Protein AF-A0A8H4USC3-F1 (afdb_monomer_lite)

InterPro domains:
  IPR009939 Fungal chitosanase [PF07335] (80-161)
  IPR009939 Fungal chitosanase [PTHR42061] (14-161)

Foldseek 3Di:
DDDDDDDDDPPPPPPPPPPDDPVRVVVLVVLLQVQDAPAFPAFQDDAPPDDPRFWTFHCNPCPPPVDTAIAGGNRDGGDWDFAQEACADDPLDDCPCVVDPDHHHADPCQVVVVVVVPPDRGDHCSVDTDTDDWADDDDPPDDTDDCVVSVDDPPDDDDDD

Secondary structure (DSSP, 8-state):
------------------PPPHHHHHHHHHHHHH-S-SSEEEEEEPPTTT-SS-EEEEEEEHHHH-EEEEE-GGGPBPP-PBP--S---STT--STTTT-S---SS-TTHHHHHHT-SS-SS--TTTS--B--SB---STT---B-GGGGT--TT------

Sequence (161 aa):
MLYQSLIPLLLASSASALDVPSNVRNFYNQLKAKGSCTNKLATGFLGSKFDDGKSSYCGDHLADNGVIYLLGEGGTFSNMDVDYDGAQDGPRYDGRCDESTMTIPTTAIKSIIQGYNVGISDLNPHEHSFVVFGNSGTKAGWKTFDTRECGVQKASLMAVV

Radius of gyration: 21.5 Å; chains: 1; bounding box: 51×36×74 Å

Structure (mmCIF, N/CA/C/O backbone):
data_AF-A0A8H4USC3-F1
#
_entry.id   AF-A0A8H4USC3-F1
#
loop_
_atom_site.group_PDB
_atom_site.id
_atom_site.type_symbol
_atom_site.label_atom_id
_atom_site.label_alt_id
_atom_site.label_comp_id
_atom_site.label_asym_id
_atom_site.label_entity_id
_atom_site.label_seq_id
_atom_site.pdbx_PDB_ins_code
_atom_site.Cartn_x
_atom_site.Cartn_y
_atom_site.Cartn_z
_atom_site.occupancy
_atom_site.B_iso_or_equiv
_atom_site.auth_seq_id
_atom_site.auth_comp_id
_atom_site.auth_asym_id
_atom_site.auth_atom_id
_atom_site.pdbx_PDB_model_num
ATOM 1 N N . MET A 1 1 ? -35.245 18.713 -59.733 1.00 41.66 1 MET A N 1
ATOM 2 C CA . MET A 1 1 ? -34.456 19.167 -58.569 1.00 41.66 1 MET A CA 1
ATOM 3 C C . MET A 1 1 ? -34.736 18.208 -57.423 1.00 41.66 1 MET A C 1
ATOM 5 O O . MET A 1 1 ? -35.791 18.308 -56.816 1.00 41.66 1 MET A O 1
ATOM 9 N N . LEU A 1 2 ? -33.865 17.222 -57.202 1.00 40.97 2 LEU A N 1
ATOM 10 C CA . LEU A 1 2 ? -33.932 16.330 -56.041 1.00 40.97 2 LEU A CA 1
ATOM 11 C C . LEU A 1 2 ? -32.866 16.798 -55.047 1.00 40.97 2 LEU A C 1
ATOM 13 O O . LEU A 1 2 ? -31.677 16.692 -55.332 1.00 40.97 2 LEU A O 1
ATOM 17 N N . TYR A 1 3 ? -33.297 17.366 -53.921 1.00 47.00 3 TYR A N 1
ATOM 18 C CA . TYR A 1 3 ? -32.422 17.668 -52.791 1.00 47.00 3 TYR A CA 1
ATOM 19 C C . TYR A 1 3 ? -32.288 16.405 -51.943 1.00 47.00 3 TYR A C 1
ATOM 21 O O . TYR A 1 3 ? -33.236 15.980 -51.286 1.00 47.00 3 TYR A O 1
ATOM 29 N N . GLN A 1 4 ? -31.111 15.790 -51.990 1.00 50.72 4 GLN A N 1
ATOM 30 C CA . GLN A 1 4 ? -30.764 14.633 -51.178 1.00 50.72 4 GLN A CA 1
ATOM 31 C C . GLN A 1 4 ? -30.076 15.148 -49.909 1.00 50.72 4 GLN A C 1
ATOM 33 O O . GLN A 1 4 ? -28.884 15.444 -49.907 1.00 50.72 4 GLN A O 1
ATOM 38 N N . SER A 1 5 ? -30.853 15.332 -48.841 1.00 54.34 5 SER A N 1
ATOM 39 C CA . SER A 1 5 ? -30.328 15.704 -47.525 1.00 54.34 5 SER A CA 1
ATOM 40 C C . SER A 1 5 ? -29.635 14.498 -46.887 1.00 54.34 5 SER A C 1
ATOM 42 O O . SER A 1 5 ? -30.301 13.549 -46.476 1.00 54.34 5 SER A O 1
ATOM 44 N N . LEU A 1 6 ? -28.302 14.529 -46.791 1.00 55.97 6 LEU A N 1
ATOM 45 C CA . LEU A 1 6 ? -27.549 13.628 -45.916 1.00 55.97 6 LEU A CA 1
ATOM 46 C C . LEU A 1 6 ? -27.694 14.102 -44.463 1.00 55.97 6 LEU A C 1
ATOM 48 O O . LEU A 1 6 ? -27.264 15.200 -44.120 1.00 55.97 6 LEU A O 1
ATOM 52 N N . ILE A 1 7 ? -28.269 13.255 -43.610 1.00 56.53 7 ILE A N 1
ATOM 53 C CA . ILE A 1 7 ? -28.247 13.417 -42.152 1.00 56.53 7 ILE A CA 1
ATOM 54 C C . ILE A 1 7 ? -26.969 12.732 -41.639 1.00 56.53 7 ILE A C 1
ATOM 56 O O . ILE A 1 7 ? -26.854 11.514 -41.793 1.00 56.53 7 ILE A O 1
ATOM 60 N N . PRO A 1 8 ? -26.004 13.449 -41.034 1.00 59.94 8 PRO A N 1
ATOM 61 C CA . PRO A 1 8 ? -24.888 12.803 -40.360 1.00 59.94 8 PRO A CA 1
ATOM 62 C C . PRO A 1 8 ? -25.375 12.237 -39.020 1.00 59.94 8 PRO A C 1
ATOM 64 O O . PRO A 1 8 ? -25.778 12.973 -38.119 1.00 59.94 8 PRO A O 1
ATOM 67 N N . LEU A 1 9 ? -25.358 10.909 -38.897 1.00 60.28 9 LEU A N 1
ATOM 68 C CA . LEU A 1 9 ? -25.642 10.203 -37.653 1.00 60.28 9 LEU A CA 1
ATOM 69 C C . LEU A 1 9 ? -24.411 10.320 -36.736 1.00 60.28 9 LEU A C 1
ATOM 71 O O . LEU A 1 9 ? -23.432 9.593 -36.895 1.00 60.28 9 LEU A O 1
ATOM 75 N N . LEU A 1 10 ? -24.440 11.270 -35.802 1.00 60.16 10 LEU A N 1
ATOM 76 C CA . LEU A 1 10 ? -23.461 11.370 -34.719 1.00 60.16 10 LEU A CA 1
ATOM 77 C C . LEU A 1 10 ? -23.681 10.202 -33.747 1.00 60.16 10 LEU A C 1
ATOM 79 O O . LEU A 1 10 ? -24.588 10.228 -32.917 1.00 60.16 10 LEU A O 1
ATOM 83 N N . LEU A 1 11 ? -22.845 9.171 -33.857 1.00 58.53 11 LEU A N 1
ATOM 84 C CA . LEU A 1 11 ? -22.673 8.150 -32.825 1.00 58.53 11 LEU A CA 1
ATOM 85 C C . LEU A 1 11 ? -22.010 8.808 -31.609 1.00 58.53 11 LEU A C 1
ATOM 87 O O . LEU A 1 11 ? -20.787 8.882 -31.511 1.00 58.53 11 LEU A O 1
ATOM 91 N N . ALA A 1 12 ? -22.825 9.321 -30.689 1.00 61.09 12 ALA A N 1
ATOM 92 C CA . ALA A 1 12 ? -22.375 9.661 -29.350 1.00 61.09 12 ALA A CA 1
ATOM 93 C C . ALA A 1 12 ? -22.105 8.349 -28.603 1.00 61.09 12 ALA A C 1
ATOM 95 O O . ALA A 1 12 ? -23.006 7.750 -28.019 1.00 61.09 12 ALA A O 1
ATOM 96 N N . SER A 1 13 ? -20.865 7.868 -28.668 1.00 61.22 13 SER A N 1
ATOM 97 C CA . SER A 1 13 ? -20.392 6.820 -27.773 1.00 61.22 13 SER A CA 1
ATOM 98 C C . SER A 1 13 ? -20.428 7.383 -26.357 1.00 61.22 13 SER A C 1
ATOM 100 O O . SER A 1 13 ? -19.563 8.171 -25.977 1.00 61.22 13 SER A O 1
ATOM 102 N N . SER A 1 14 ? -21.453 7.023 -25.588 1.00 55.53 14 SER A N 1
ATOM 103 C CA . SER A 1 14 ? -21.492 7.273 -24.154 1.00 55.53 14 SER A CA 1
ATOM 104 C C . SER A 1 14 ? -20.248 6.632 -23.552 1.00 55.53 14 SER A C 1
ATOM 106 O O . SER A 1 14 ? -20.155 5.408 -23.466 1.00 55.53 14 SER A O 1
ATOM 108 N N . ALA A 1 15 ? -19.270 7.447 -23.168 1.00 57.91 15 ALA A N 1
ATOM 109 C CA . ALA A 1 15 ? -18.222 7.007 -22.270 1.00 57.91 15 ALA A CA 1
ATOM 110 C C . ALA A 1 15 ? -18.901 6.718 -20.927 1.00 57.91 15 ALA A C 1
ATOM 112 O O . ALA A 1 15 ? -19.033 7.597 -20.079 1.00 57.91 15 ALA A O 1
ATOM 113 N N . SER A 1 16 ? -19.421 5.503 -20.761 1.00 53.34 16 SER A N 1
ATOM 114 C CA . SER A 1 16 ? -19.812 4.999 -19.455 1.00 53.34 16 SER A CA 1
ATOM 115 C C . SER A 1 16 ? -18.525 4.843 -18.661 1.00 53.34 16 SER A C 1
ATOM 117 O O . SER A 1 16 ? -17.853 3.817 -18.744 1.00 53.34 16 SER A O 1
ATOM 119 N N . ALA A 1 17 ? -18.148 5.888 -17.924 1.00 60.06 17 ALA A N 1
ATOM 120 C CA . ALA A 1 17 ? -17.288 5.691 -16.772 1.00 60.06 17 ALA A CA 1
ATOM 121 C C . ALA A 1 17 ? -17.958 4.603 -15.925 1.00 60.06 17 ALA A C 1
ATOM 123 O O . ALA A 1 17 ? -19.157 4.681 -15.650 1.00 60.06 17 ALA A O 1
ATOM 124 N N . LEU A 1 18 ? -17.221 3.537 -15.622 1.00 69.81 18 LEU A N 1
ATOM 125 C CA . LEU A 1 18 ? -17.748 2.441 -14.822 1.00 69.81 18 LEU A CA 1
ATOM 126 C C . LEU A 1 18 ? -18.104 3.009 -13.446 1.00 69.81 18 LEU A C 1
ATOM 128 O O . LEU A 1 18 ? -17.222 3.440 -12.706 1.00 69.81 18 LEU A O 1
ATOM 132 N N . ASP A 1 19 ? -19.396 3.051 -13.124 1.00 78.31 19 ASP A N 1
ATOM 133 C CA . ASP A 1 19 ? -19.843 3.443 -11.794 1.00 78.31 19 ASP A CA 1
ATOM 134 C C . ASP A 1 19 ? -19.241 2.494 -10.754 1.00 78.31 19 ASP A C 1
ATOM 136 O O . ASP A 1 19 ? -19.292 1.271 -10.914 1.00 78.31 19 ASP A O 1
ATOM 140 N N . VAL A 1 20 ? -18.715 3.050 -9.656 1.00 81.25 20 VAL A N 1
ATOM 141 C CA . VAL A 1 20 ? -18.241 2.238 -8.527 1.00 81.25 20 VAL A CA 1
ATOM 142 C C . VAL A 1 20 ? -19.408 1.382 -8.025 1.00 81.25 20 VAL A C 1
ATOM 144 O O . VAL A 1 20 ? -20.435 1.965 -7.630 1.00 81.25 20 VAL A O 1
ATOM 147 N N . PRO A 1 21 ? -19.265 0.039 -8.003 1.00 87.44 21 PRO A N 1
ATOM 148 C CA . PRO A 1 21 ? -20.311 -0.870 -7.556 1.00 87.44 21 PRO A CA 1
ATOM 149 C C . PRO A 1 21 ? -20.866 -0.478 -6.184 1.00 87.44 21 PRO A C 1
ATOM 151 O O . PRO A 1 21 ? -20.128 -0.070 -5.283 1.00 87.44 21 PRO A O 1
ATOM 154 N N . SER A 1 22 ? -22.183 -0.595 -6.005 1.00 91.25 22 SER A N 1
ATOM 155 C CA . SER A 1 22 ? -22.865 -0.112 -4.795 1.00 91.25 22 SER A CA 1
ATOM 156 C C . SER A 1 22 ? -22.359 -0.781 -3.514 1.00 91.25 22 SER A C 1
ATOM 158 O O . SER A 1 22 ? -22.243 -0.116 -2.488 1.00 91.25 22 SER A O 1
ATOM 160 N N . ASN A 1 23 ? -21.990 -2.063 -3.570 1.00 89.56 23 ASN A N 1
ATOM 161 C CA . ASN A 1 23 ? -21.381 -2.785 -2.452 1.00 89.56 23 ASN A CA 1
ATOM 162 C C . ASN A 1 23 ? -20.029 -2.179 -2.039 1.00 89.56 23 ASN A C 1
ATOM 164 O O . ASN A 1 23 ? -19.805 -1.962 -0.852 1.00 89.56 23 ASN A O 1
ATOM 168 N N . VAL A 1 24 ? -19.168 -1.843 -3.004 1.00 88.88 24 VAL A N 1
ATOM 169 C CA . VAL A 1 24 ? -17.862 -1.210 -2.758 1.00 88.88 24 VAL A CA 1
ATOM 170 C C . VAL A 1 24 ? -18.045 0.196 -2.191 1.00 88.88 24 VAL A C 1
ATOM 172 O O . VAL A 1 24 ? -17.441 0.548 -1.180 1.00 88.88 24 VAL A O 1
ATOM 175 N N . ARG A 1 25 ? -18.945 0.985 -2.789 1.00 90.19 25 ARG A N 1
ATOM 176 C CA . ARG A 1 25 ? -19.263 2.343 -2.330 1.00 90.19 25 ARG A CA 1
ATOM 177 C C . ARG A 1 25 ? -19.800 2.355 -0.900 1.00 90.19 25 ARG A C 1
ATOM 179 O O . ARG A 1 25 ? -19.400 3.192 -0.095 1.00 90.19 25 ARG A O 1
ATOM 186 N N . ASN A 1 26 ? -20.699 1.428 -0.577 1.00 93.81 26 ASN A N 1
ATOM 187 C CA . ASN A 1 26 ? -21.262 1.307 0.764 1.00 93.81 26 ASN A CA 1
ATOM 188 C C . ASN A 1 26 ? -20.200 0.885 1.778 1.00 93.81 26 ASN A C 1
ATOM 190 O O . ASN A 1 26 ? -20.133 1.484 2.847 1.00 93.81 26 ASN A O 1
ATOM 194 N N . PHE A 1 27 ? -19.351 -0.082 1.425 1.00 92.56 27 PHE A N 1
ATOM 195 C CA . PHE A 1 27 ? -18.229 -0.499 2.259 1.00 92.56 27 PHE A CA 1
ATOM 196 C C . PHE A 1 27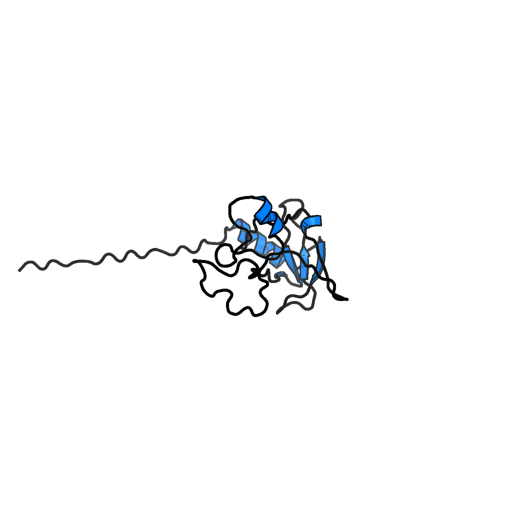 ? -17.289 0.680 2.555 1.00 92.56 27 PHE A C 1
ATOM 198 O O . PHE A 1 27 ? -17.067 1.011 3.717 1.00 92.56 27 PHE A O 1
ATOM 205 N N . TYR A 1 28 ? -16.849 1.408 1.524 1.00 91.00 28 TYR A N 1
ATOM 206 C CA . TYR A 1 28 ? -16.040 2.622 1.678 1.00 91.00 28 TYR A CA 1
ATOM 207 C C . TYR A 1 28 ? -16.700 3.658 2.605 1.00 91.00 28 TYR A C 1
ATOM 209 O O . TYR A 1 28 ? -16.070 4.161 3.538 1.00 91.00 28 TYR A O 1
ATOM 217 N N . ASN A 1 29 ? -17.988 3.951 2.398 1.00 93.19 29 ASN A N 1
ATOM 218 C CA . ASN A 1 29 ? -18.721 4.917 3.217 1.00 93.19 29 ASN A CA 1
ATOM 219 C C . ASN A 1 29 ? -18.852 4.473 4.682 1.00 93.19 29 ASN A C 1
ATOM 221 O O . ASN A 1 29 ? -18.787 5.316 5.575 1.00 93.19 29 ASN A O 1
ATOM 225 N N . GLN A 1 30 ? -19.012 3.172 4.944 1.00 94.06 30 GLN A N 1
ATOM 226 C CA . GLN A 1 30 ? -19.055 2.620 6.302 1.00 94.06 30 GLN A CA 1
ATOM 227 C C . GLN A 1 30 ? -17.709 2.772 7.010 1.00 94.06 30 GLN A C 1
ATOM 229 O O . GLN A 1 30 ? -17.672 3.244 8.147 1.00 94.06 30 GLN A O 1
ATOM 234 N N . LEU A 1 31 ? -16.605 2.444 6.331 1.00 93.06 31 LEU A N 1
ATOM 235 C CA . LEU A 1 31 ? -15.257 2.634 6.869 1.00 93.06 31 LEU A CA 1
ATOM 236 C C . LEU A 1 31 ? -14.983 4.109 7.184 1.00 93.06 31 LEU A C 1
ATOM 238 O O . LEU A 1 31 ? -14.493 4.433 8.266 1.00 93.06 31 LEU A O 1
ATOM 242 N N . LYS A 1 32 ? -15.377 5.007 6.274 1.00 91.94 32 LYS A N 1
ATOM 243 C CA . LYS A 1 32 ? -15.272 6.455 6.470 1.00 91.94 32 LYS A CA 1
ATOM 244 C C . LYS A 1 32 ? -16.078 6.926 7.683 1.00 91.94 32 LYS A C 1
ATOM 246 O O . LYS A 1 32 ? -15.551 7.637 8.530 1.00 91.94 32 LYS A O 1
ATOM 251 N N . ALA A 1 33 ? -17.340 6.511 7.790 1.00 94.50 33 ALA A N 1
ATOM 252 C CA . ALA A 1 33 ? -18.225 6.900 8.888 1.00 94.50 33 ALA A CA 1
ATOM 253 C C . ALA A 1 33 ? -17.764 6.360 10.252 1.00 94.50 33 ALA A C 1
ATOM 255 O O . ALA A 1 33 ? -17.984 7.013 11.270 1.00 94.50 33 ALA A O 1
ATOM 256 N N . LYS A 1 34 ? -17.097 5.197 10.279 1.00 93.12 34 LYS A N 1
ATOM 257 C CA . LYS A 1 34 ? -16.508 4.630 11.501 1.00 93.12 34 LYS A CA 1
ATOM 258 C C . LYS A 1 34 ? -15.427 5.538 12.097 1.00 93.12 34 LYS A C 1
ATOM 260 O O . LYS A 1 34 ? -15.203 5.527 13.305 1.00 93.12 34 LYS A O 1
ATOM 265 N N . GLY A 1 35 ? -14.749 6.326 11.266 1.00 91.12 35 GLY A N 1
ATOM 266 C CA . GLY A 1 35 ? -13.807 7.356 11.693 1.00 91.12 35 GLY A CA 1
ATOM 267 C C . GLY A 1 35 ? -12.427 6.835 12.108 1.00 91.12 35 GLY A C 1
ATOM 268 O O . GLY A 1 35 ? -11.441 7.539 11.938 1.00 91.12 35 GLY A O 1
ATOM 269 N N . SER A 1 36 ? -12.335 5.615 12.639 1.00 90.94 36 SER A N 1
ATOM 270 C CA . SER A 1 36 ? -11.073 4.915 12.900 1.00 90.94 36 SER A CA 1
ATOM 271 C C . SER A 1 36 ? -11.295 3.404 12.984 1.00 90.94 36 SER A C 1
ATOM 273 O O . SER A 1 36 ? -12.401 2.944 13.279 1.00 90.94 36 SER A O 1
ATOM 275 N N . CYS A 1 37 ? -10.251 2.617 12.731 1.00 92.31 37 CYS A N 1
ATOM 276 C CA . CYS A 1 37 ? -10.334 1.168 12.873 1.00 92.31 37 CYS A CA 1
ATOM 277 C C . CYS A 1 37 ? -10.052 0.690 14.299 1.00 92.31 37 CYS A C 1
ATOM 279 O O . CYS A 1 37 ? -9.322 1.329 15.064 1.00 92.31 37 CYS A O 1
ATOM 281 N N . THR A 1 38 ? -10.642 -0.455 14.641 1.00 95.00 38 THR A N 1
ATOM 282 C CA . THR A 1 38 ? -10.497 -1.0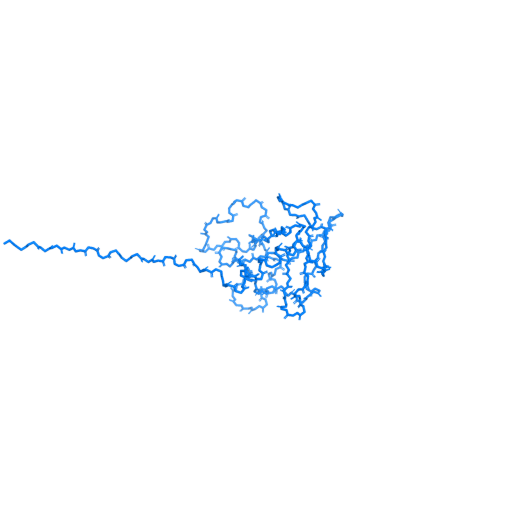90 15.956 1.00 95.00 38 THR A CA 1
ATOM 283 C C . THR A 1 38 ? -9.280 -2.014 15.966 1.00 95.00 38 THR A C 1
ATOM 285 O O . THR A 1 38 ? -8.440 -1.928 16.858 1.00 95.00 38 THR A O 1
ATOM 288 N N . ASN A 1 39 ? -9.155 -2.855 14.941 1.00 96.38 39 ASN A N 1
ATOM 289 C CA . ASN A 1 39 ? -8.014 -3.712 14.679 1.00 96.38 39 ASN A CA 1
ATOM 290 C C . ASN A 1 39 ? -6.967 -2.952 13.851 1.00 96.38 39 ASN A C 1
ATOM 292 O O . ASN A 1 39 ? -7.038 -2.893 12.620 1.00 96.38 39 ASN A O 1
ATOM 296 N N . LYS A 1 40 ? -5.999 -2.351 14.546 1.00 95.44 40 LYS A N 1
ATOM 297 C CA . LYS A 1 40 ? -4.850 -1.668 13.943 1.00 95.44 40 LYS A CA 1
ATOM 298 C C . LYS A 1 40 ? -3.694 -2.657 13.800 1.00 95.44 40 LYS A C 1
ATOM 300 O O . LYS A 1 40 ? -3.123 -3.074 14.802 1.00 95.44 40 LYS A O 1
ATOM 305 N N . LEU A 1 41 ? -3.342 -2.994 12.563 1.00 96.44 41 LEU A N 1
ATOM 306 C CA . LEU A 1 41 ? -2.221 -3.881 12.236 1.00 96.44 41 LEU A CA 1
ATOM 307 C C . LEU A 1 41 ? -0.878 -3.161 12.400 1.00 96.44 41 LEU A C 1
ATOM 309 O O . LEU A 1 41 ? 0.084 -3.738 12.893 1.00 96.44 41 LEU A O 1
ATOM 313 N N . ALA A 1 42 ? -0.828 -1.882 12.026 1.00 94.50 42 ALA A N 1
ATOM 314 C CA . ALA A 1 42 ? 0.322 -1.012 12.240 1.00 94.50 42 ALA A CA 1
ATOM 315 C C . ALA A 1 42 ? -0.121 0.458 12.280 1.00 94.50 42 ALA A C 1
ATOM 317 O O . ALA A 1 42 ? -1.134 0.819 11.680 1.00 94.50 42 ALA A O 1
ATOM 318 N N . THR A 1 43 ? 0.622 1.312 12.987 1.00 92.44 43 THR A N 1
ATOM 319 C CA . THR A 1 43 ? 0.243 2.712 13.254 1.00 92.44 43 THR A CA 1
ATOM 320 C C . THR A 1 43 ? 1.429 3.666 13.123 1.00 92.44 43 THR A C 1
ATOM 322 O O . THR A 1 43 ? 2.591 3.248 13.126 1.00 92.44 43 THR A O 1
ATOM 325 N N . GLY A 1 44 ? 1.141 4.969 13.067 1.00 88.44 44 GLY A N 1
ATOM 326 C CA . GLY A 1 44 ? 2.168 6.011 13.072 1.00 88.44 44 GLY A CA 1
ATOM 327 C C . GLY A 1 44 ? 2.646 6.416 11.678 1.00 88.44 44 GLY A C 1
ATOM 328 O O . GLY A 1 44 ? 3.758 6.930 11.552 1.00 88.44 44 GLY A O 1
ATOM 329 N N . PHE A 1 45 ? 1.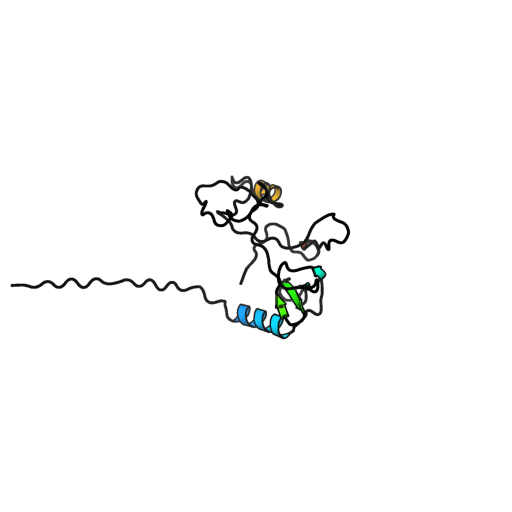864 6.126 10.636 1.00 87.81 45 PHE A N 1
ATOM 330 C CA . PHE A 1 45 ? 2.224 6.447 9.257 1.00 87.81 45 PHE A CA 1
ATOM 331 C C . PHE A 1 45 ? 1.792 7.866 8.898 1.00 87.81 45 PHE A C 1
ATOM 333 O O . PHE A 1 45 ? 0.733 8.338 9.310 1.00 87.81 45 PHE A O 1
ATOM 340 N N . LEU A 1 46 ? 2.646 8.546 8.136 1.00 77.88 46 LEU A N 1
ATOM 341 C CA . LEU A 1 46 ? 2.451 9.917 7.678 1.00 77.88 46 LEU A CA 1
ATOM 342 C C . LEU A 1 46 ? 1.917 9.897 6.243 1.00 77.88 46 LEU A C 1
ATOM 344 O O . LEU A 1 46 ? 2.533 9.282 5.375 1.00 77.88 46 LEU A O 1
ATOM 348 N N . GLY A 1 47 ? 0.817 10.604 5.991 1.00 67.50 47 GLY A N 1
ATOM 349 C CA . GLY A 1 47 ? 0.350 10.916 4.640 1.00 67.50 47 GLY A CA 1
ATOM 350 C C . GLY A 1 47 ? 0.935 12.253 4.181 1.00 67.50 47 GLY A C 1
ATOM 351 O O . GLY A 1 47 ? 0.892 13.231 4.926 1.00 67.50 47 GLY A O 1
ATOM 352 N N . SER A 1 48 ? 1.456 12.327 2.954 1.00 54.69 48 SER A N 1
ATOM 353 C CA . SER A 1 48 ? 2.244 13.466 2.436 1.00 54.69 48 SER A CA 1
ATOM 354 C C . SER A 1 48 ? 1.500 14.809 2.343 1.00 54.69 48 SER A C 1
ATOM 356 O O . SER A 1 48 ? 2.130 15.838 2.099 1.00 54.69 48 SER A O 1
ATOM 358 N N . LYS A 1 49 ? 0.180 14.840 2.571 1.00 50.31 49 LYS A N 1
ATOM 359 C CA . LYS A 1 49 ? -0.609 16.083 2.599 1.00 50.31 49 LYS A CA 1
ATOM 360 C C . LYS A 1 49 ? -1.645 16.215 3.720 1.00 50.31 49 LYS A C 1
ATOM 362 O O . LYS A 1 49 ? -2.115 17.331 3.922 1.00 50.31 49 LYS A O 1
ATOM 367 N N . PHE A 1 50 ? -2.019 15.150 4.437 1.00 48.03 50 PHE A N 1
ATOM 368 C CA . PHE A 1 50 ? -3.254 15.176 5.245 1.00 48.03 50 PHE A CA 1
ATOM 369 C C . PHE A 1 50 ? -3.227 14.397 6.560 1.00 48.03 50 PHE A C 1
ATOM 371 O O . PHE A 1 50 ? -4.290 14.205 7.145 1.00 48.03 50 PHE A O 1
ATOM 378 N N . ASP A 1 51 ? -2.065 13.964 7.052 1.00 54.62 51 ASP A N 1
ATOM 379 C CA . ASP A 1 51 ? -2.051 13.240 8.321 1.00 54.62 51 ASP A CA 1
ATOM 380 C C . ASP A 1 51 ? -0.823 13.571 9.174 1.00 54.62 51 ASP A C 1
ATOM 382 O O . ASP A 1 51 ? 0.318 13.450 8.729 1.00 54.62 51 ASP A O 1
ATOM 386 N N . ASP A 1 52 ? -1.065 13.967 10.421 1.00 62.34 52 ASP A N 1
ATOM 387 C CA . ASP A 1 52 ? -0.084 14.244 11.471 1.00 62.34 52 ASP A CA 1
ATOM 388 C C . ASP A 1 52 ? 0.471 12.951 12.102 1.00 62.34 52 ASP A C 1
ATOM 390 O O . ASP A 1 52 ? 0.826 12.903 13.280 1.00 62.34 52 ASP A O 1
ATOM 394 N N . GLY A 1 53 ? 0.583 11.892 11.294 1.00 65.81 53 GLY A N 1
ATOM 395 C CA . GLY A 1 53 ? 1.123 10.594 11.691 1.00 65.81 53 GLY A CA 1
ATOM 396 C C . GLY A 1 53 ? 0.079 9.649 12.280 1.00 65.81 53 GLY A C 1
ATOM 397 O O . GLY A 1 53 ? 0.445 8.731 13.014 1.00 65.81 53 GLY A O 1
ATOM 398 N N . LYS A 1 54 ? -1.212 9.864 12.015 1.00 78.31 54 LYS A N 1
ATOM 399 C CA . LYS A 1 54 ? -2.307 9.105 12.634 1.00 78.31 54 LYS A CA 1
ATOM 400 C C . LYS A 1 54 ? -2.892 8.018 11.743 1.00 78.31 54 LYS A C 1
ATOM 402 O O . LYS A 1 54 ? -3.756 7.260 12.193 1.00 78.31 54 LYS A O 1
ATOM 407 N N . SER A 1 55 ? -2.374 7.860 10.530 1.00 87.50 55 SER A N 1
ATOM 408 C CA . SER A 1 55 ? -2.781 6.781 9.641 1.00 87.50 55 SER A CA 1
ATOM 409 C C . SER A 1 55 ? -2.328 5.431 10.183 1.00 87.50 55 SER A C 1
ATOM 411 O O . SER A 1 55 ? -1.219 5.257 10.707 1.00 87.50 55 SER A O 1
ATOM 413 N N . SER A 1 56 ? -3.228 4.460 10.063 1.00 92.19 56 SER A N 1
ATOM 414 C CA . SER A 1 56 ? -3.018 3.080 10.481 1.00 92.19 56 SER A CA 1
ATOM 415 C C . SER A 1 56 ? -3.360 2.125 9.344 1.00 92.19 56 SER A C 1
ATOM 417 O O . SER A 1 56 ? -4.333 2.342 8.621 1.00 92.19 56 SER A O 1
ATOM 419 N N . TYR A 1 57 ? -2.600 1.037 9.229 1.00 94.06 57 TYR A N 1
ATOM 420 C CA . TYR A 1 57 ? -3.048 -0.141 8.493 1.00 94.06 57 TYR A CA 1
ATOM 421 C C . TYR A 1 57 ? -4.115 -0.840 9.331 1.00 94.06 57 TYR A C 1
ATOM 423 O O . TYR A 1 57 ? -3.870 -1.231 10.474 1.00 94.06 57 TYR A O 1
ATOM 431 N N . CYS A 1 58 ? -5.305 -0.971 8.769 1.00 94.69 58 CYS A N 1
ATOM 432 C CA . CYS A 1 58 ? -6.492 -1.459 9.442 1.00 94.69 58 CYS A CA 1
ATOM 433 C C . CYS A 1 58 ? -6.855 -2.856 8.949 1.00 94.69 58 CYS A C 1
ATOM 435 O O . CYS A 1 58 ? -6.953 -3.089 7.746 1.00 94.69 58 CYS A O 1
ATOM 437 N N . GLY A 1 59 ? -7.081 -3.766 9.894 1.00 95.94 59 GLY A N 1
ATOM 438 C CA . GLY A 1 59 ? -7.437 -5.163 9.654 1.00 95.94 59 GLY A CA 1
ATOM 439 C C . GLY A 1 59 ? -8.822 -5.530 10.177 1.00 95.94 59 GLY A C 1
ATOM 440 O O . GLY A 1 59 ? -9.066 -6.703 10.449 1.00 95.94 59 GLY A O 1
ATOM 441 N N . ASP A 1 60 ? -9.715 -4.553 10.371 1.00 96.25 60 ASP A N 1
ATOM 442 C CA . ASP A 1 60 ? -11.088 -4.801 10.849 1.00 96.25 60 ASP A CA 1
ATOM 443 C C . ASP A 1 60 ? -11.829 -5.815 9.972 1.00 96.25 60 ASP A C 1
ATOM 445 O O . ASP A 1 60 ? -12.658 -6.558 10.487 1.00 96.25 60 ASP A O 1
ATOM 449 N N . HIS A 1 61 ? -11.481 -5.855 8.681 1.00 94.56 61 HIS A N 1
ATOM 450 C CA . HIS A 1 61 ? -12.081 -6.740 7.691 1.00 94.56 61 HIS A CA 1
ATOM 451 C C . HIS A 1 61 ? -11.115 -7.789 7.116 1.00 94.56 61 HIS A C 1
ATOM 453 O O . HIS A 1 61 ? -11.311 -8.323 6.019 1.00 94.56 61 HIS A O 1
ATOM 459 N N . LEU A 1 62 ? -10.017 -8.067 7.828 1.00 94.06 62 LEU A N 1
ATOM 460 C CA . LEU A 1 62 ? -9.017 -9.025 7.359 1.00 94.06 62 LEU A CA 1
ATOM 461 C C . LEU A 1 62 ? -9.533 -10.469 7.453 1.00 94.06 62 LEU A C 1
ATOM 463 O O . LEU A 1 62 ? -9.271 -11.270 6.563 1.00 94.06 62 LEU A O 1
ATOM 467 N N . ALA A 1 63 ? -10.278 -10.808 8.507 1.00 94.31 63 ALA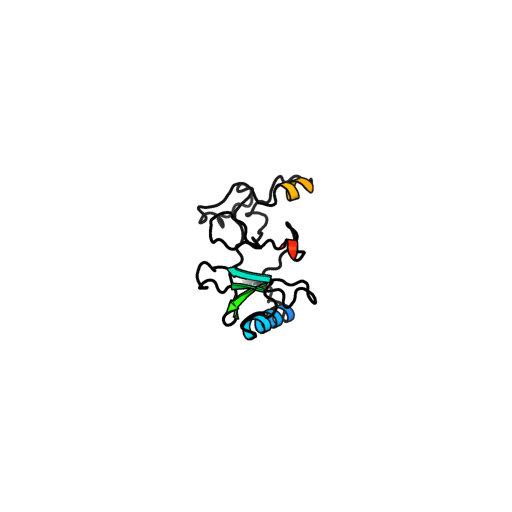 A N 1
ATOM 468 C CA . ALA A 1 63 ? -10.720 -12.181 8.759 1.00 94.31 63 ALA A CA 1
ATOM 469 C C . ALA A 1 63 ? -11.986 -12.586 7.979 1.00 94.31 63 ALA A C 1
ATOM 471 O O . ALA A 1 63 ? -12.128 -13.747 7.605 1.00 94.31 63 ALA A O 1
ATOM 472 N N . ASP A 1 64 ? -12.908 -11.653 7.754 1.00 94.19 64 ASP A N 1
ATOM 473 C CA . ASP A 1 64 ? -14.204 -11.859 7.090 1.00 94.19 64 ASP A CA 1
ATOM 474 C C . ASP A 1 64 ? -14.141 -11.597 5.579 1.00 94.19 64 ASP A C 1
ATOM 476 O O . ASP A 1 64 ? -14.771 -12.320 4.805 1.00 94.19 64 ASP A O 1
ATOM 480 N N . ASN A 1 65 ? -13.377 -10.590 5.145 1.00 89.81 65 ASN A N 1
ATOM 481 C CA . ASN A 1 65 ? -13.321 -10.175 3.743 1.00 89.81 65 ASN A CA 1
ATOM 482 C C . ASN A 1 65 ? -11.910 -10.155 3.139 1.00 89.81 65 ASN A C 1
ATOM 484 O O . ASN A 1 65 ? -11.783 -9.899 1.943 1.00 89.81 65 ASN A O 1
ATOM 488 N N . GLY A 1 66 ? -10.858 -10.427 3.918 1.00 89.62 66 GLY A N 1
ATOM 489 C CA . GLY A 1 66 ? -9.477 -10.368 3.427 1.00 89.62 66 GLY A CA 1
ATOM 490 C C . GLY A 1 66 ? -9.009 -8.950 3.087 1.00 89.62 66 GLY A C 1
ATOM 491 O O . GLY A 1 66 ? -8.129 -8.781 2.247 1.00 89.62 66 GLY A O 1
ATOM 492 N N . VAL A 1 67 ? -9.611 -7.924 3.696 1.00 90.12 67 VAL A N 1
ATOM 493 C CA . VAL A 1 67 ? -9.353 -6.519 3.365 1.00 90.12 67 VAL A CA 1
ATOM 494 C C . VAL A 1 67 ? -8.421 -5.877 4.387 1.00 90.12 67 VAL A C 1
ATOM 496 O O . VAL A 1 67 ? -8.676 -5.898 5.593 1.00 90.12 67 VAL A O 1
ATOM 499 N N . ILE A 1 68 ? -7.378 -5.226 3.870 1.00 91.69 68 ILE A N 1
ATOM 500 C CA . ILE A 1 68 ? -6.524 -4.293 4.608 1.00 91.69 68 ILE A CA 1
ATOM 501 C C . ILE A 1 68 ? -6.639 -2.926 3.942 1.00 91.69 68 ILE A C 1
ATOM 503 O O . ILE A 1 68 ? -6.622 -2.828 2.718 1.00 91.69 68 ILE A O 1
ATOM 507 N N . TYR A 1 69 ? -6.752 -1.870 4.741 1.00 90.12 69 TYR A N 1
ATOM 508 C CA . TYR A 1 69 ? -6.899 -0.501 4.250 1.00 90.12 69 TYR A CA 1
ATOM 509 C C . TYR A 1 69 ? -6.152 0.493 5.141 1.00 90.12 69 TYR A C 1
ATOM 511 O O . TYR A 1 69 ? -5.848 0.193 6.294 1.00 90.12 69 TYR A O 1
ATOM 519 N N . LEU A 1 70 ? -5.853 1.676 4.605 1.00 89.75 70 LEU A N 1
ATOM 520 C CA . LEU A 1 70 ? -5.190 2.761 5.329 1.00 89.75 70 LEU A CA 1
ATOM 521 C C . LEU A 1 70 ? -6.206 3.817 5.760 1.00 89.75 70 LEU A C 1
ATOM 523 O O . LEU A 1 70 ? -6.801 4.478 4.910 1.00 89.75 70 LEU A O 1
ATOM 527 N N . LEU A 1 71 ? -6.388 3.989 7.069 1.00 89.44 71 LEU A N 1
ATOM 528 C CA . LEU A 1 71 ? -7.323 4.965 7.631 1.00 89.44 71 LEU A CA 1
ATOM 529 C C . LEU A 1 71 ? -6.656 5.775 8.750 1.00 89.44 71 LEU A C 1
ATOM 531 O O . LEU A 1 71 ? -6.062 5.206 9.670 1.00 89.44 71 LEU A O 1
ATOM 535 N N . GLY A 1 72 ? -6.773 7.094 8.662 1.00 87.25 72 GLY A N 1
ATOM 536 C CA . GLY A 1 72 ? -6.471 8.063 9.709 1.00 87.25 72 GLY A CA 1
ATOM 537 C C . GLY A 1 72 ? -7.689 8.378 10.580 1.00 87.25 72 GLY A C 1
ATOM 538 O O . GLY A 1 72 ? -8.757 7.775 10.458 1.00 87.25 72 GLY A O 1
ATOM 539 N N . GLU A 1 73 ? -7.529 9.320 11.506 1.00 85.69 73 GLU A N 1
ATOM 540 C CA . GLU A 1 73 ? -8.616 9.741 12.397 1.00 85.69 73 GLU A CA 1
ATOM 541 C C . GLU A 1 73 ? -9.708 10.532 11.663 1.00 85.69 73 GLU A C 1
ATOM 543 O O . GLU A 1 73 ? -9.454 11.282 10.724 1.00 85.69 73 GLU A O 1
ATOM 548 N N . GLY A 1 74 ? -10.957 10.389 12.112 1.00 87.75 74 GLY A N 1
ATOM 549 C CA . GLY A 1 74 ? -12.096 11.084 11.507 1.00 87.75 74 GLY A CA 1
ATOM 550 C C . GLY A 1 74 ? -12.484 10.561 10.119 1.00 87.75 74 GLY A C 1
ATOM 551 O O . GLY A 1 74 ? -13.250 11.215 9.415 1.00 87.75 74 GLY A O 1
ATOM 552 N N . GLY A 1 75 ? -11.988 9.383 9.727 1.00 87.62 75 GLY A N 1
ATOM 553 C CA . GLY A 1 75 ? -12.367 8.723 8.479 1.00 87.62 75 GLY A CA 1
ATOM 554 C C . GLY A 1 75 ? -11.574 9.214 7.270 1.00 87.62 75 GLY A C 1
ATOM 555 O O . GLY A 1 75 ? -12.035 9.095 6.133 1.00 87.62 75 GLY A O 1
ATOM 556 N N . THR A 1 76 ? -10.408 9.812 7.495 1.00 86.06 76 THR A N 1
ATOM 557 C CA . THR A 1 76 ? -9.517 10.257 6.426 1.00 86.06 76 THR A CA 1
ATOM 558 C C . THR A 1 76 ? -8.754 9.060 5.866 1.00 86.06 76 THR A C 1
ATOM 560 O O . THR A 1 76 ? -8.016 8.386 6.574 1.00 86.06 76 THR A O 1
ATOM 563 N N . PHE A 1 77 ? -8.939 8.749 4.586 1.00 85.19 77 PHE A N 1
ATOM 564 C CA . PHE A 1 77 ? -8.110 7.740 3.926 1.00 85.19 77 PHE A CA 1
ATOM 565 C C . PHE A 1 77 ? -6.756 8.342 3.541 1.00 85.19 77 PHE A C 1
ATOM 567 O O . PHE A 1 77 ? -6.686 9.502 3.128 1.00 85.19 77 PHE A O 1
ATOM 574 N N . SER A 1 78 ? -5.694 7.543 3.661 1.00 80.44 78 SER A N 1
ATOM 575 C CA . SER A 1 78 ? -4.370 7.908 3.144 1.00 80.44 78 SER A CA 1
ATOM 576 C C . SER A 1 78 ? -4.278 7.642 1.639 1.00 80.44 78 SER A C 1
ATOM 578 O O . SER A 1 78 ? -5.074 6.889 1.075 1.00 80.44 78 SER A O 1
ATOM 580 N N . ASN A 1 79 ? -3.282 8.238 0.985 1.00 76.69 79 ASN A N 1
ATOM 581 C CA . ASN A 1 79 ? -2.894 7.866 -0.371 1.00 76.69 79 ASN A CA 1
ATOM 582 C C . ASN A 1 79 ? -2.299 6.448 -0.405 1.00 76.69 79 ASN A C 1
ATOM 584 O O . ASN A 1 79 ? -1.609 6.026 0.524 1.00 76.69 79 ASN A O 1
ATOM 588 N N . MET A 1 80 ? -2.550 5.746 -1.508 1.00 79.44 80 MET A N 1
ATOM 589 C CA . MET A 1 80 ? -1.738 4.621 -1.962 1.00 79.44 80 MET A CA 1
ATOM 590 C C . MET A 1 80 ? -1.074 5.069 -3.255 1.00 79.44 80 MET A C 1
ATOM 592 O O . MET A 1 80 ? -1.765 5.498 -4.181 1.00 79.44 80 MET A O 1
ATOM 596 N N . ASP A 1 81 ? 0.251 5.030 -3.290 1.00 80.00 81 ASP A N 1
ATOM 597 C CA . ASP A 1 81 ? 1.002 5.573 -4.412 1.00 80.00 81 ASP A CA 1
ATOM 598 C C . ASP A 1 81 ? 1.002 4.568 -5.565 1.00 80.00 81 ASP A C 1
ATOM 600 O O . ASP A 1 81 ? 1.383 3.405 -5.396 1.00 80.00 81 ASP A O 1
ATOM 604 N N . VAL A 1 82 ? 0.550 5.028 -6.736 1.00 84.69 82 VAL A N 1
ATOM 605 C CA . VAL A 1 82 ? 0.850 4.351 -7.999 1.00 84.69 82 VAL A CA 1
ATOM 606 C C . VAL A 1 82 ? 2.342 4.521 -8.229 1.00 84.69 82 VAL A C 1
ATOM 608 O O . VAL A 1 82 ? 2.850 5.641 -8.234 1.00 84.69 82 VAL A O 1
ATOM 611 N N . ASP A 1 83 ? 3.032 3.400 -8.355 1.00 87.38 83 ASP A N 1
ATOM 612 C CA . ASP A 1 83 ? 4.477 3.375 -8.468 1.00 87.38 83 ASP A CA 1
ATOM 613 C C . ASP A 1 83 ? 4.895 3.645 -9.918 1.00 87.38 83 ASP A C 1
ATOM 615 O O . ASP A 1 83 ? 4.280 3.157 -10.872 1.00 87.38 83 ASP A O 1
ATOM 619 N N . TYR A 1 84 ? 5.951 4.435 -10.062 1.00 90.38 84 TYR A N 1
ATOM 620 C CA . TYR A 1 84 ? 6.562 4.768 -11.340 1.00 90.38 84 TYR A CA 1
ATOM 621 C C . TYR A 1 84 ? 7.935 4.127 -11.498 1.00 90.38 84 TYR A C 1
ATOM 623 O O . TYR A 1 84 ? 8.631 4.461 -12.444 1.00 90.38 84 TYR A O 1
ATOM 631 N N . ASP A 1 85 ? 8.340 3.214 -10.619 1.00 91.31 85 ASP A N 1
ATOM 632 C CA . ASP A 1 85 ? 9.577 2.451 -10.751 1.00 91.31 85 ASP A CA 1
ATOM 633 C C . ASP A 1 85 ? 9.469 1.355 -11.827 1.00 91.31 85 ASP A C 1
ATOM 635 O O . ASP A 1 85 ? 8.397 1.032 -12.333 1.00 91.31 85 ASP A O 1
ATOM 639 N N . GLY A 1 86 ? 10.596 0.746 -12.198 1.00 92.12 86 GLY A N 1
ATOM 640 C CA . GLY A 1 86 ? 10.633 -0.400 -13.114 1.00 92.12 86 GLY A CA 1
ATOM 641 C C . GLY A 1 86 ? 11.187 -0.079 -14.495 1.00 92.12 86 GLY A C 1
ATOM 642 O O . GLY A 1 86 ? 12.004 0.828 -14.658 1.00 92.12 86 GLY A O 1
ATOM 643 N N . ALA A 1 87 ? 10.779 -0.863 -15.492 1.00 89.88 87 ALA A N 1
ATOM 644 C CA . ALA A 1 87 ? 11.213 -0.711 -16.875 1.00 89.88 87 ALA A CA 1
ATOM 645 C C . ALA A 1 87 ? 10.575 0.551 -17.486 1.00 89.88 87 ALA A C 1
ATOM 647 O O . ALA A 1 87 ? 9.458 0.496 -17.982 1.00 89.88 87 ALA A O 1
ATOM 648 N N . GLN A 1 88 ? 11.275 1.687 -17.412 1.00 82.75 88 GLN A N 1
ATOM 649 C CA . GLN A 1 88 ? 10.785 3.012 -17.837 1.00 82.75 88 GLN A CA 1
ATOM 650 C C . GLN A 1 88 ? 10.602 3.162 -19.358 1.00 82.75 88 GLN A C 1
ATOM 652 O O . GLN A 1 88 ? 9.922 4.073 -19.816 1.00 82.75 88 GLN A O 1
ATOM 657 N N . ASP A 1 89 ? 11.190 2.275 -20.160 1.00 75.00 89 ASP A N 1
ATOM 658 C CA . ASP A 1 89 ? 11.168 2.374 -21.619 1.00 75.00 89 ASP A CA 1
ATOM 659 C C . ASP A 1 89 ? 10.097 1.467 -22.230 1.00 75.00 89 ASP A C 1
ATOM 661 O O . ASP A 1 89 ? 9.917 0.322 -21.811 1.00 75.00 89 ASP A O 1
ATOM 665 N N . GLY A 1 90 ? 9.414 1.928 -23.279 1.00 76.25 90 GLY A N 1
ATOM 666 C CA . GLY A 1 90 ? 8.491 1.076 -24.025 1.00 76.25 90 GLY A CA 1
ATOM 667 C C . GLY A 1 90 ? 7.612 1.822 -25.027 1.00 76.25 90 GLY A C 1
ATOM 668 O O . GLY A 1 90 ? 7.489 3.045 -24.974 1.00 76.25 90 GLY A O 1
ATOM 669 N N . PRO A 1 91 ? 6.948 1.091 -25.939 1.00 78.94 91 PRO A N 1
ATOM 670 C CA . PRO A 1 91 ? 6.099 1.676 -26.979 1.00 78.94 91 PRO A CA 1
ATOM 671 C C . PRO A 1 91 ? 4.824 2.341 -26.433 1.00 78.94 91 PRO A C 1
ATOM 673 O O . PRO A 1 91 ? 4.126 3.014 -27.186 1.00 78.94 91 PRO A O 1
ATOM 676 N N . ARG A 1 92 ? 4.497 2.130 -25.149 1.00 81.62 92 ARG A N 1
ATOM 677 C CA . ARG A 1 92 ? 3.327 2.708 -24.468 1.00 81.62 92 ARG A CA 1
ATOM 678 C C . ARG A 1 92 ? 3.647 3.918 -23.592 1.00 81.62 92 ARG A C 1
ATOM 680 O O . ARG A 1 92 ? 2.786 4.338 -22.829 1.00 81.62 92 ARG A O 1
ATOM 687 N N . TYR A 1 93 ? 4.856 4.465 -23.691 1.00 85.56 93 TYR A N 1
ATOM 688 C CA . TYR A 1 93 ? 5.204 5.701 -23.002 1.00 85.56 93 TYR A CA 1
ATOM 689 C C . TYR A 1 93 ? 4.209 6.818 -23.349 1.00 85.56 93 TYR A C 1
ATOM 691 O O . TYR A 1 93 ? 3.965 7.111 -24.520 1.00 85.56 93 TYR A O 1
ATOM 699 N N . ASP A 1 94 ? 3.629 7.426 -22.319 1.00 84.69 94 ASP A N 1
ATOM 700 C CA . ASP A 1 94 ? 2.575 8.434 -22.442 1.00 84.69 94 ASP A CA 1
ATOM 701 C C . ASP A 1 94 ? 2.796 9.658 -21.540 1.00 84.69 94 ASP A C 1
ATOM 703 O O . ASP A 1 94 ? 1.895 10.478 -21.369 1.00 84.69 94 ASP A O 1
ATOM 707 N N . GLY A 1 95 ? 3.991 9.773 -20.957 1.00 85.31 95 GLY A N 1
ATOM 708 C CA . GLY A 1 95 ? 4.418 10.909 -20.144 1.00 85.31 95 GLY A CA 1
ATOM 709 C C . GLY A 1 95 ? 3.828 10.987 -18.731 1.00 85.31 95 GLY A C 1
ATOM 710 O O . GLY A 1 95 ? 4.162 11.903 -17.983 1.00 85.31 95 GLY A O 1
ATOM 711 N N . ARG A 1 96 ? 2.986 10.032 -18.298 1.00 84.56 96 ARG A N 1
ATOM 712 C CA . ARG A 1 96 ? 2.340 10.090 -16.965 1.00 84.56 96 ARG A CA 1
ATOM 713 C C . ARG A 1 96 ? 3.321 10.063 -15.783 1.00 84.56 96 ARG A C 1
ATOM 715 O O . ARG A 1 96 ? 2.963 10.482 -14.686 1.00 84.56 96 ARG A O 1
ATOM 722 N N . CYS A 1 97 ? 4.534 9.558 -16.009 1.00 84.06 97 CYS A N 1
ATOM 723 C CA . CYS A 1 97 ? 5.591 9.458 -15.003 1.00 84.06 97 CYS A CA 1
ATOM 724 C C . CYS A 1 97 ? 6.568 10.646 -15.040 1.00 84.06 97 CYS A C 1
ATOM 726 O O . CYS A 1 97 ? 7.414 10.741 -14.156 1.00 84.06 97 CYS A O 1
ATOM 728 N N . ASP A 1 98 ? 6.472 11.548 -16.025 1.00 85.56 98 ASP A N 1
ATOM 729 C CA . ASP A 1 98 ? 7.516 12.546 -16.322 1.00 85.56 98 ASP A CA 1
ATOM 730 C C . ASP A 1 98 ? 7.729 13.570 -15.204 1.00 85.56 98 ASP A C 1
ATOM 732 O O . ASP A 1 98 ? 8.814 14.131 -15.057 1.00 85.56 98 ASP A O 1
ATOM 736 N N . GLU A 1 99 ? 6.693 13.825 -14.404 1.00 83.25 99 GLU A N 1
ATOM 737 C CA . GLU A 1 99 ? 6.782 14.734 -13.261 1.00 83.25 99 GLU A CA 1
ATOM 738 C C . GLU A 1 99 ? 7.552 14.119 -12.079 1.00 83.25 99 GLU A C 1
ATOM 740 O O . GLU A 1 99 ? 7.947 14.833 -11.152 1.00 83.25 99 GLU A O 1
ATOM 745 N N . SER A 1 100 ? 7.786 12.801 -12.090 1.00 82.31 100 SER A N 1
ATOM 746 C CA . SER A 1 100 ? 8.523 12.114 -11.034 1.00 82.31 100 SER A CA 1
ATOM 747 C C . SER A 1 100 ? 10.029 12.266 -11.224 1.00 82.31 100 SER A C 1
ATOM 749 O O . SER A 1 100 ? 10.610 11.819 -12.207 1.00 82.31 100 SER A O 1
ATOM 751 N N . THR A 1 101 ? 10.696 12.845 -10.228 1.00 82.38 101 THR A N 1
ATOM 752 C CA . THR A 1 101 ? 12.162 12.987 -10.202 1.00 82.38 101 THR A CA 1
ATOM 753 C C . THR A 1 101 ? 12.861 11.884 -9.405 1.00 82.38 101 THR A C 1
ATOM 755 O O . THR A 1 101 ? 14.079 11.927 -9.232 1.00 82.38 101 THR A O 1
ATOM 758 N N . MET A 1 102 ? 12.103 10.911 -8.888 1.00 82.94 102 MET A N 1
ATOM 759 C CA . MET A 1 102 ? 12.584 9.904 -7.933 1.00 82.94 102 MET A CA 1
ATOM 760 C C . MET A 1 102 ? 12.373 8.458 -8.398 1.00 82.94 102 MET A C 1
ATOM 762 O O . MET A 1 102 ? 12.501 7.547 -7.585 1.00 82.94 102 MET A O 1
ATOM 766 N N . THR A 1 103 ? 12.071 8.234 -9.679 1.00 86.50 103 THR A N 1
ATOM 767 C CA . THR A 1 103 ? 11.903 6.881 -10.228 1.00 86.50 103 THR A CA 1
ATOM 768 C C . THR A 1 103 ? 13.196 6.072 -10.147 1.00 86.50 103 THR A C 1
ATOM 770 O O . THR A 1 103 ? 14.279 6.567 -10.476 1.00 86.50 103 THR A O 1
ATOM 773 N N . ILE A 1 104 ? 13.077 4.799 -9.801 1.00 88.06 104 ILE A N 1
ATOM 774 C CA . ILE A 1 104 ? 14.150 3.810 -9.808 1.00 88.06 104 ILE A CA 1
ATOM 775 C C . ILE A 1 104 ? 13.934 2.875 -11.012 1.00 88.06 104 ILE A C 1
ATOM 777 O O . ILE A 1 104 ? 12.829 2.372 -11.213 1.00 88.06 104 ILE A O 1
ATOM 781 N N . PRO A 1 105 ? 14.971 2.556 -11.815 1.00 90.19 105 PRO A N 1
ATOM 782 C CA . PRO A 1 105 ? 14.829 1.742 -13.031 1.00 90.19 105 PRO A CA 1
ATOM 783 C C . PRO A 1 105 ? 14.643 0.232 -12.751 1.00 90.19 105 PRO A C 1
ATOM 785 O O . PRO A 1 105 ? 15.108 -0.624 -13.506 1.00 90.19 105 PRO A O 1
ATOM 788 N N . THR A 1 106 ? 14.042 -0.127 -11.615 1.00 92.56 106 THR A N 1
ATOM 789 C CA . THR A 1 106 ? 13.724 -1.506 -11.233 1.00 92.56 106 THR A CA 1
ATOM 790 C C . THR A 1 106 ? 12.619 -1.518 -10.185 1.00 92.56 106 THR A C 1
ATOM 792 O O . THR A 1 106 ? 12.652 -0.720 -9.254 1.00 92.56 106 THR A O 1
ATOM 795 N N . THR A 1 107 ? 11.691 -2.469 -10.270 1.00 92.62 107 THR A N 1
ATOM 796 C CA . THR A 1 107 ? 10.686 -2.663 -9.218 1.00 92.62 107 THR A CA 1
ATOM 797 C C . THR A 1 107 ? 11.223 -3.540 -8.087 1.00 92.62 107 THR A C 1
ATOM 799 O O . THR A 1 107 ? 12.102 -4.391 -8.275 1.00 92.62 107 THR A O 1
ATOM 802 N N . ALA A 1 108 ? 10.614 -3.431 -6.903 1.00 90.44 108 ALA A N 1
ATOM 803 C CA . ALA A 1 108 ? 10.870 -4.329 -5.772 1.00 90.44 108 ALA A CA 1
ATOM 804 C C . ALA A 1 108 ? 10.356 -5.774 -5.980 1.00 90.44 108 ALA A C 1
ATOM 806 O O . ALA A 1 108 ? 10.535 -6.631 -5.098 1.00 90.44 108 ALA A O 1
ATOM 807 N N . ILE A 1 109 ? 9.681 -6.042 -7.105 1.00 92.44 109 ILE A N 1
ATOM 808 C CA . ILE A 1 109 ? 9.120 -7.348 -7.475 1.00 92.44 109 ILE A CA 1
ATOM 809 C C . ILE A 1 109 ? 9.778 -7.952 -8.721 1.00 92.44 109 ILE A C 1
ATOM 811 O O . ILE A 1 109 ? 9.369 -9.030 -9.143 1.00 92.44 109 ILE A O 1
ATOM 815 N N . LYS A 1 110 ? 10.824 -7.323 -9.272 1.00 93.69 110 LYS A N 1
ATOM 816 C CA . LYS A 1 110 ? 11.530 -7.773 -10.479 1.00 93.69 110 LYS A CA 1
ATOM 817 C C . LYS A 1 110 ? 11.835 -9.272 -10.499 1.00 93.69 110 LYS A C 1
ATOM 819 O O . LYS A 1 110 ? 11.542 -9.951 -11.476 1.00 93.69 110 LYS A O 1
ATOM 824 N N . SER A 1 111 ? 12.374 -9.814 -9.406 1.00 94.38 111 SER A N 1
ATOM 825 C CA . SER A 1 111 ? 12.706 -11.244 -9.313 1.00 94.38 111 SER A CA 1
ATOM 826 C C . SER A 1 111 ? 11.480 -12.161 -9.387 1.00 94.38 111 SER A C 1
ATOM 828 O O . SER A 1 111 ? 11.573 -13.262 -9.921 1.00 94.38 111 SER A O 1
ATOM 830 N N . ILE A 1 112 ? 10.324 -11.708 -8.893 1.00 94.44 112 ILE A N 1
ATOM 831 C CA . ILE A 1 112 ? 9.052 -12.434 -8.995 1.00 94.44 112 ILE A CA 1
ATOM 832 C C . ILE A 1 112 ? 8.579 -12.430 -10.449 1.00 94.44 112 ILE A C 1
ATOM 834 O O . ILE A 1 112 ? 8.242 -13.484 -10.979 1.00 94.44 112 ILE A O 1
ATOM 838 N N . ILE A 1 113 ? 8.629 -11.268 -11.109 1.00 93.25 113 ILE A N 1
ATOM 839 C CA . ILE A 1 113 ? 8.245 -11.119 -12.518 1.00 93.25 113 ILE A CA 1
ATOM 840 C C . ILE A 1 113 ? 9.099 -12.011 -13.422 1.00 93.25 113 ILE A C 1
ATOM 842 O O . ILE A 1 113 ? 8.563 -12.757 -14.241 1.00 93.25 113 ILE A O 1
ATOM 846 N N . GLN A 1 114 ? 10.417 -12.005 -13.219 1.00 94.31 114 GLN A N 1
ATOM 847 C CA . GLN A 1 114 ? 11.340 -12.888 -13.934 1.00 94.31 114 GLN A CA 1
ATOM 848 C C . GLN A 1 114 ? 11.004 -14.368 -13.715 1.00 94.31 114 GLN A C 1
ATOM 850 O O . GLN A 1 114 ? 11.066 -15.156 -14.656 1.00 94.31 114 GLN A O 1
ATOM 855 N N . GLY A 1 115 ? 10.589 -14.739 -12.500 1.00 95.00 115 GLY A N 1
ATOM 856 C CA . GLY A 1 115 ? 10.194 -16.105 -12.156 1.00 95.00 115 GLY A CA 1
ATOM 857 C C . GLY A 1 115 ? 8.998 -16.639 -12.951 1.00 95.00 115 GLY A C 1
ATOM 858 O O . GLY A 1 115 ? 8.891 -17.852 -13.131 1.00 95.00 115 GLY A O 1
ATOM 859 N N . TYR A 1 116 ? 8.130 -15.769 -13.479 1.00 93.06 116 TYR A N 1
ATOM 860 C CA . TYR A 1 116 ? 7.017 -16.195 -14.332 1.00 93.06 116 TYR A CA 1
ATOM 861 C C . TYR A 1 116 ? 7.452 -16.630 -15.737 1.00 93.06 116 TYR A C 1
ATOM 863 O O . TYR A 1 116 ? 6.686 -17.311 -16.413 1.00 93.06 116 TYR A O 1
ATOM 871 N N . ASN A 1 117 ? 8.668 -16.284 -16.180 1.00 93.62 117 ASN A N 1
ATOM 872 C CA . ASN A 1 117 ? 9.208 -16.656 -17.494 1.00 93.62 117 ASN A CA 1
ATOM 873 C C . ASN A 1 117 ? 8.301 -16.275 -18.686 1.00 93.62 117 ASN A C 1
ATOM 875 O O . ASN A 1 117 ? 8.252 -16.982 -19.690 1.00 93.62 117 ASN A O 1
ATOM 879 N N . VAL A 1 118 ? 7.596 -15.142 -18.601 1.00 90.94 118 VAL A N 1
ATOM 880 C CA . VAL A 1 118 ? 6.647 -14.676 -19.637 1.00 90.94 118 VAL A CA 1
ATOM 881 C C . VAL A 1 118 ? 7.264 -13.698 -20.648 1.00 90.94 118 VAL A C 1
ATOM 883 O O . VAL A 1 118 ? 6.550 -13.013 -21.372 1.00 90.94 118 VAL A O 1
ATOM 886 N N . GLY A 1 119 ? 8.596 -13.614 -20.706 1.00 90.62 119 GLY A N 1
ATOM 887 C CA . GLY A 1 119 ? 9.315 -12.779 -21.676 1.00 90.62 119 GLY A CA 1
ATOM 888 C C . GLY A 1 119 ? 9.471 -11.303 -21.292 1.00 90.62 119 GLY A C 1
ATOM 889 O O . GLY A 1 119 ? 10.049 -10.549 -22.069 1.00 90.62 119 GLY A O 1
ATOM 890 N N . ILE A 1 120 ? 9.025 -10.897 -20.099 1.00 89.50 120 ILE A N 1
ATOM 891 C CA . ILE A 1 120 ? 9.319 -9.577 -19.521 1.00 89.50 120 ILE A CA 1
ATOM 892 C C . ILE A 1 120 ? 10.286 -9.721 -18.344 1.00 89.50 120 ILE A C 1
ATOM 894 O O . ILE A 1 120 ? 10.233 -10.693 -17.590 1.00 89.50 120 ILE A O 1
ATOM 898 N N . SER A 1 121 ? 11.200 -8.763 -18.205 1.00 89.88 121 SER A N 1
ATOM 899 C CA . SER A 1 121 ? 12.255 -8.795 -17.187 1.00 89.88 121 SER A CA 1
ATOM 900 C C . SER A 1 121 ? 11.909 -8.007 -15.925 1.00 89.88 121 SER A C 1
ATOM 902 O O . SER A 1 121 ? 12.564 -8.220 -14.907 1.00 89.88 121 SER A O 1
ATOM 904 N N . ASP A 1 122 ? 10.924 -7.112 -16.004 1.00 93.12 122 ASP A N 1
ATOM 905 C CA . ASP A 1 122 ? 10.355 -6.316 -14.918 1.00 93.12 122 ASP A CA 1
ATOM 906 C C . ASP A 1 122 ? 9.001 -5.730 -15.372 1.00 93.12 122 ASP A C 1
ATOM 908 O O . ASP A 1 122 ? 8.664 -5.817 -16.557 1.00 93.12 122 ASP A O 1
ATOM 912 N N . LEU A 1 123 ? 8.229 -5.132 -14.461 1.00 91.88 123 LEU A N 1
ATOM 913 C CA . LEU A 1 123 ? 7.052 -4.351 -14.847 1.00 91.88 123 LEU A CA 1
ATOM 914 C C . LEU A 1 123 ? 7.461 -3.007 -15.451 1.00 91.88 123 LEU A C 1
ATOM 916 O O . LEU A 1 123 ? 8.413 -2.370 -15.001 1.00 91.88 123 LEU A O 1
ATOM 920 N N . ASN A 1 124 ? 6.695 -2.578 -16.451 1.00 90.88 124 ASN A N 1
ATOM 921 C CA . ASN A 1 124 ? 6.754 -1.239 -17.020 1.00 90.88 124 ASN A CA 1
ATOM 922 C C . ASN A 1 124 ? 5.524 -0.443 -16.532 1.00 90.88 124 ASN A C 1
ATOM 924 O O . ASN A 1 124 ? 4.403 -0.865 -16.843 1.00 90.88 124 ASN A O 1
ATOM 928 N N . PRO A 1 125 ? 5.694 0.684 -15.812 1.00 89.62 125 PRO A N 1
ATOM 929 C CA . PRO A 1 125 ? 4.585 1.478 -15.267 1.00 89.62 125 PRO A CA 1
ATOM 930 C C . PRO A 1 125 ? 3.706 2.151 -16.342 1.00 89.62 125 PRO A C 1
ATOM 932 O O . PRO A 1 125 ? 2.539 2.459 -16.087 1.00 89.62 125 PRO A O 1
ATOM 935 N N . HIS A 1 126 ? 4.219 2.324 -17.566 1.00 87.50 126 HIS A N 1
ATOM 936 C CA . HIS A 1 126 ? 3.465 2.800 -18.733 1.00 87.50 126 HIS A CA 1
ATOM 937 C C . HIS A 1 126 ? 2.582 1.710 -19.363 1.00 87.50 126 HIS A C 1
ATOM 939 O O . HIS A 1 126 ? 1.640 2.007 -20.097 1.00 87.50 126 HIS A O 1
ATOM 945 N N . GLU A 1 127 ? 2.863 0.435 -19.084 1.00 88.25 127 GLU A N 1
ATOM 946 C CA . GLU A 1 127 ? 2.060 -0.693 -19.567 1.00 88.25 127 GLU A CA 1
ATOM 947 C C . GLU A 1 127 ? 1.126 -1.246 -18.489 1.00 88.25 127 GLU A C 1
ATOM 949 O O . GLU A 1 127 ? -0.029 -1.568 -18.774 1.00 88.25 127 GLU A O 1
ATOM 954 N N . HIS A 1 128 ? 1.624 -1.338 -17.257 1.00 86.44 128 HIS A N 1
ATOM 955 C CA . HIS A 1 128 ? 0.943 -1.914 -16.108 1.00 86.44 128 HIS A CA 1
ATOM 956 C C . HIS A 1 128 ? 1.050 -0.933 -14.946 1.00 86.44 128 HIS A C 1
ATOM 958 O O . HIS A 1 128 ? 2.133 -0.726 -14.414 1.00 86.44 128 HIS A O 1
ATOM 964 N N . SER A 1 129 ? -0.067 -0.348 -14.519 1.00 86.12 129 SER A N 1
ATOM 965 C CA . SER A 1 129 ? -0.083 0.420 -13.273 1.00 86.12 129 SER A CA 1
ATOM 966 C C . SER A 1 129 ? -0.091 -0.537 -12.085 1.00 86.12 129 SER A C 1
ATOM 968 O O . SER A 1 129 ? -0.878 -1.483 -12.044 1.00 86.12 129 SER A O 1
ATOM 970 N N . PHE A 1 130 ? 0.775 -0.286 -11.114 1.00 88.56 130 PHE A N 1
ATOM 971 C CA . PHE A 1 130 ? 0.826 -1.019 -9.856 1.00 88.56 130 PHE A CA 1
ATOM 972 C C . PHE A 1 130 ? 0.995 -0.034 -8.708 1.00 88.56 130 PHE A C 1
ATOM 974 O O . PHE A 1 130 ? 1.363 1.120 -8.899 1.00 88.56 130 PHE A O 1
ATOM 981 N N . VAL A 1 131 ? 0.649 -0.490 -7.514 1.00 89.25 131 VAL A N 1
ATOM 982 C CA . VAL A 1 131 ? 0.578 0.334 -6.312 1.00 89.25 131 VAL A CA 1
ATOM 983 C C . VAL A 1 131 ? 1.517 -0.218 -5.259 1.00 89.25 131 VAL A C 1
ATOM 985 O O . VAL A 1 131 ? 1.633 -1.438 -5.093 1.00 89.25 131 VAL A O 1
ATOM 988 N N . VAL A 1 132 ? 2.177 0.677 -4.535 1.00 87.81 132 VAL A N 1
ATOM 989 C CA . VAL A 1 132 ? 2.998 0.297 -3.386 1.00 87.81 132 VAL A CA 1
ATOM 990 C C . VAL A 1 132 ? 2.090 0.111 -2.178 1.00 87.81 132 VAL A C 1
ATOM 992 O O . VAL A 1 132 ? 1.294 0.987 -1.842 1.00 87.81 132 VAL A O 1
ATOM 995 N N . PHE A 1 133 ? 2.217 -1.032 -1.503 1.00 89.12 133 PHE A N 1
ATOM 996 C CA . PHE A 1 133 ? 1.439 -1.328 -0.304 1.00 89.12 133 PHE A CA 1
ATOM 997 C C . PHE A 1 133 ? 2.297 -1.974 0.783 1.00 89.12 133 PHE A C 1
ATOM 999 O O . PHE A 1 133 ? 2.821 -3.077 0.614 1.00 89.12 133 PHE A O 1
ATOM 1006 N N . GLY A 1 134 ? 2.421 -1.279 1.913 1.00 90.25 134 GLY A N 1
ATOM 1007 C CA . GLY A 1 134 ? 3.413 -1.550 2.950 1.00 90.25 134 GLY A CA 1
ATOM 1008 C C . GLY A 1 134 ? 4.478 -0.453 3.008 1.00 90.25 134 GLY A C 1
ATOM 1009 O O . GLY A 1 134 ? 4.578 0.400 2.128 1.00 90.25 134 GLY A O 1
ATOM 1010 N N . ASN A 1 135 ? 5.291 -0.470 4.062 1.00 89.31 135 ASN A N 1
ATOM 1011 C CA . ASN A 1 135 ? 6.355 0.512 4.264 1.00 89.31 135 ASN A CA 1
ATOM 1012 C C . ASN A 1 135 ? 7.647 -0.195 4.665 1.00 89.31 135 ASN A C 1
ATOM 1014 O O . ASN A 1 135 ? 7.681 -0.952 5.633 1.00 89.31 135 ASN A O 1
ATOM 1018 N N . SER A 1 136 ? 8.734 0.108 3.964 1.00 88.50 136 SER A N 1
ATOM 1019 C CA . SER A 1 136 ? 10.071 -0.399 4.271 1.00 88.50 136 SER A CA 1
ATOM 1020 C C . SER A 1 136 ? 11.070 0.745 4.385 1.00 88.50 136 SER A C 1
ATOM 1022 O O . SER A 1 136 ? 10.950 1.750 3.690 1.00 88.50 136 SER A O 1
ATOM 1024 N N . GLY A 1 137 ? 12.090 0.580 5.221 1.00 88.38 137 GLY A N 1
ATOM 1025 C CA . GLY A 1 137 ? 13.203 1.516 5.307 1.00 88.38 137 GLY A CA 1
ATOM 1026 C C . GLY A 1 137 ? 14.036 1.310 6.564 1.00 88.38 137 GLY A C 1
ATOM 1027 O O . GLY A 1 137 ? 13.667 0.546 7.452 1.00 88.38 137 GLY A O 1
ATOM 1028 N N . THR A 1 138 ? 15.185 1.978 6.618 1.00 90.75 138 THR A N 1
ATOM 1029 C CA . THR A 1 138 ? 16.206 1.777 7.664 1.00 90.75 138 THR A CA 1
ATOM 1030 C C . THR A 1 138 ? 16.539 3.048 8.441 1.00 90.75 138 THR A C 1
ATOM 1032 O O . THR A 1 138 ? 17.311 3.006 9.399 1.00 90.75 138 THR A O 1
ATOM 1035 N N . LYS A 1 139 ? 15.971 4.196 8.054 1.00 89.44 139 LYS A N 1
ATOM 1036 C CA . LYS A 1 139 ? 16.222 5.471 8.729 1.00 89.44 139 LYS A CA 1
ATOM 1037 C C . LYS A 1 139 ? 15.604 5.455 10.128 1.00 89.44 139 LYS A C 1
ATOM 1039 O O . LYS A 1 139 ? 14.445 5.084 10.305 1.00 89.44 139 LYS A O 1
ATOM 1044 N N . ALA A 1 140 ? 16.377 5.889 11.123 1.00 89.56 140 ALA A N 1
ATOM 1045 C CA . ALA A 1 140 ? 15.917 5.952 12.505 1.00 89.56 140 ALA A CA 1
ATOM 1046 C C . ALA A 1 140 ? 14.608 6.757 12.620 1.00 89.56 140 ALA A C 1
ATOM 1048 O O . ALA A 1 140 ? 14.495 7.859 12.081 1.00 89.56 140 ALA A O 1
ATOM 1049 N N . GLY A 1 141 ? 13.623 6.185 13.316 1.00 85.50 141 GLY A N 1
ATOM 1050 C CA . GLY A 1 141 ? 12.294 6.775 13.501 1.00 85.50 141 GLY A CA 1
ATOM 1051 C C . GLY A 1 141 ? 11.276 6.453 12.401 1.00 85.50 141 GLY A C 1
ATOM 1052 O O . GLY A 1 141 ? 10.097 6.740 12.594 1.00 85.50 141 GLY A O 1
ATOM 1053 N N . TRP A 1 142 ? 11.675 5.835 11.284 1.00 87.62 142 TRP A N 1
ATOM 1054 C CA . TRP A 1 142 ? 10.716 5.403 10.265 1.00 87.62 142 TRP A CA 1
ATOM 1055 C C . TRP A 1 142 ? 9.877 4.228 10.754 1.00 87.62 142 TRP A C 1
ATOM 1057 O O . TRP A 1 142 ? 10.397 3.243 11.281 1.00 87.62 142 TRP A O 1
ATOM 1067 N N . LYS A 1 143 ? 8.561 4.334 10.556 1.00 90.81 143 LYS A N 1
ATOM 1068 C CA . LYS A 1 143 ? 7.644 3.211 10.732 1.00 90.81 143 LYS A CA 1
ATOM 1069 C C . LYS A 1 143 ? 7.718 2.314 9.504 1.00 90.81 143 LYS A C 1
ATOM 1071 O O . LYS A 1 143 ? 7.735 2.796 8.374 1.00 90.81 143 LYS A O 1
ATOM 1076 N N . THR A 1 144 ? 7.771 1.014 9.745 1.00 92.50 144 THR A N 1
ATOM 1077 C CA . THR A 1 144 ? 7.762 -0.018 8.710 1.00 92.50 144 THR A CA 1
ATOM 1078 C C . THR A 1 144 ? 6.608 -0.970 8.976 1.00 92.50 144 THR A C 1
ATOM 1080 O O . THR A 1 144 ? 6.166 -1.121 10.116 1.00 92.50 144 THR A O 1
ATOM 1083 N N . PHE A 1 145 ? 6.084 -1.559 7.911 1.00 93.69 145 PHE A N 1
ATOM 1084 C CA . PHE A 1 145 ? 5.044 -2.569 7.978 1.00 93.69 145 PHE A CA 1
ATOM 1085 C C . PHE A 1 145 ? 5.156 -3.478 6.763 1.00 93.69 145 PHE A C 1
ATOM 1087 O O . PHE A 1 145 ? 5.056 -3.019 5.621 1.00 93.69 145 PHE A O 1
ATOM 1094 N N . ASP A 1 146 ? 5.377 -4.760 7.034 1.00 93.81 146 ASP A N 1
ATOM 1095 C CA . ASP A 1 146 ? 5.428 -5.801 6.024 1.00 93.81 146 ASP A CA 1
ATOM 1096 C C . ASP A 1 146 ? 4.063 -6.482 5.913 1.00 93.81 146 ASP A C 1
ATOM 1098 O O . ASP A 1 146 ? 3.688 -7.334 6.714 1.00 93.81 146 ASP A O 1
ATOM 1102 N N . THR A 1 147 ? 3.312 -6.112 4.881 1.00 92.19 147 THR A N 1
ATOM 1103 C CA . THR A 1 147 ? 1.945 -6.594 4.638 1.00 92.19 147 THR A CA 1
ATOM 1104 C C . THR A 1 147 ? 1.871 -8.110 4.408 1.00 92.19 147 THR A C 1
ATOM 1106 O O . THR A 1 147 ? 0.800 -8.708 4.562 1.00 92.19 147 THR A O 1
ATOM 1109 N N . ARG A 1 148 ? 3.008 -8.765 4.125 1.00 92.62 148 ARG A N 1
ATOM 1110 C CA . ARG A 1 148 ? 3.116 -10.228 3.998 1.00 92.62 148 ARG A CA 1
ATOM 1111 C C . ARG A 1 148 ? 2.817 -10.955 5.301 1.00 92.62 148 ARG A C 1
ATOM 1113 O O . ARG A 1 148 ? 2.311 -12.075 5.256 1.00 92.62 148 ARG A O 1
ATOM 1120 N N . GLU A 1 149 ? 3.059 -10.316 6.444 1.00 94.00 149 GLU A N 1
ATOM 1121 C CA . GLU A 1 149 ? 2.703 -10.846 7.768 1.00 94.00 149 GLU A CA 1
ATOM 1122 C C . GLU A 1 149 ? 1.183 -11.003 7.935 1.00 94.00 149 GLU A C 1
ATOM 1124 O O . GLU A 1 149 ? 0.718 -11.795 8.751 1.00 94.00 149 GLU A O 1
ATOM 1129 N N . CYS A 1 150 ? 0.399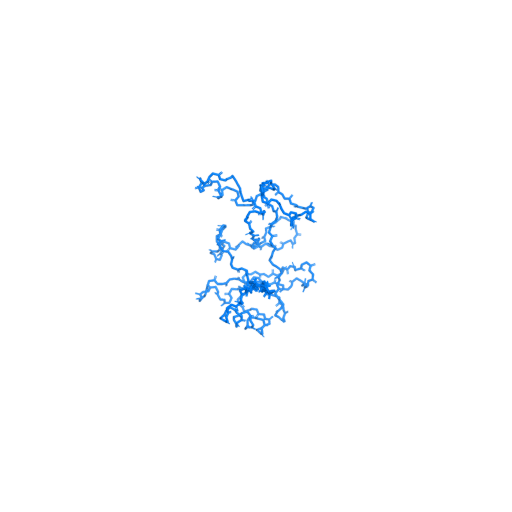 -10.295 7.118 1.00 93.56 150 CYS A N 1
ATOM 1130 C CA . CYS A 1 150 ? -1.059 -10.365 7.078 1.00 93.56 150 CYS A CA 1
ATOM 1131 C C . CYS A 1 150 ? -1.589 -11.115 5.844 1.00 93.56 150 CYS A C 1
ATOM 1133 O O . CYS A 1 150 ? -2.771 -11.022 5.525 1.00 93.56 150 CYS A O 1
ATOM 1135 N N . GLY A 1 151 ? -0.727 -11.851 5.134 1.00 91.44 151 GLY A N 1
ATOM 1136 C CA . GLY A 1 151 ? -1.111 -12.682 3.991 1.00 91.44 151 GLY A CA 1
ATOM 1137 C C . GLY A 1 151 ? -1.122 -11.973 2.634 1.00 91.44 151 GLY A C 1
ATOM 1138 O O . GLY A 1 151 ? -1.321 -12.643 1.621 1.00 91.44 151 GLY A O 1
ATOM 1139 N N . VAL A 1 152 ? -0.845 -10.666 2.571 1.00 90.12 152 VAL A N 1
ATOM 1140 C CA . VAL A 1 152 ? -0.749 -9.939 1.295 1.00 90.12 152 VAL A CA 1
ATOM 1141 C C . VAL A 1 152 ? 0.594 -10.237 0.634 1.00 90.12 152 VAL A C 1
ATOM 1143 O O . VAL A 1 152 ? 1.645 -9.800 1.095 1.00 90.12 152 VAL A O 1
ATOM 1146 N N . GLN A 1 153 ? 0.573 -10.994 -0.460 1.00 91.00 153 GLN A N 1
ATOM 1147 C CA . GLN A 1 153 ? 1.789 -11.348 -1.191 1.00 91.00 153 GLN A CA 1
ATOM 1148 C C . GLN A 1 153 ? 2.161 -10.274 -2.219 1.00 91.00 153 GLN A C 1
ATOM 1150 O O . GLN A 1 153 ? 1.304 -9.585 -2.775 1.00 91.00 153 GLN A O 1
ATOM 1155 N N . LYS A 1 154 ? 3.457 -10.155 -2.520 1.00 90.31 154 LYS A N 1
ATOM 1156 C CA . LYS A 1 154 ? 3.935 -9.336 -3.643 1.00 90.31 154 LYS A CA 1
ATOM 1157 C C . LYS A 1 154 ? 3.330 -9.832 -4.965 1.00 90.31 154 LYS A C 1
ATOM 1159 O O . LYS A 1 154 ? 3.082 -11.024 -5.110 1.00 90.31 154 LYS A O 1
ATOM 1164 N N .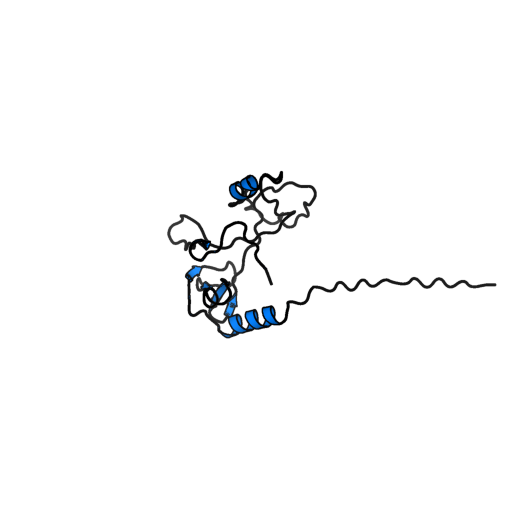 ALA A 1 155 ? 3.135 -8.914 -5.914 1.00 87.00 155 ALA A N 1
ATOM 1165 C CA . ALA A 1 155 ? 2.474 -9.171 -7.201 1.00 87.00 155 ALA A CA 1
ATOM 1166 C C . ALA A 1 155 ? 1.017 -9.678 -7.092 1.00 87.00 155 ALA A C 1
ATOM 1168 O O . ALA A 1 155 ? 0.488 -10.269 -8.032 1.00 87.00 155 ALA A O 1
ATOM 1169 N N . SER A 1 156 ? 0.349 -9.427 -5.960 1.00 85.50 156 SER A N 1
ATOM 1170 C CA . SER A 1 156 ? -1.104 -9.599 -5.852 1.00 85.50 156 SER A CA 1
ATOM 1171 C C . SER A 1 156 ? -1.842 -8.542 -6.677 1.00 85.50 156 SER A C 1
ATOM 1173 O O . SER A 1 156 ? -1.347 -7.431 -6.868 1.00 85.50 156 SER A O 1
ATOM 1175 N N . LEU A 1 157 ? -3.056 -8.867 -7.123 1.00 78.44 157 LEU A N 1
ATOM 1176 C CA . LEU A 1 157 ? -3.948 -7.895 -7.750 1.00 78.44 157 LEU A CA 1
ATOM 1177 C C . LEU A 1 157 ? -4.537 -6.966 -6.679 1.00 78.44 157 LEU A C 1
ATOM 1179 O O . LEU A 1 157 ? -5.116 -7.445 -5.704 1.00 78.44 157 LEU A O 1
ATOM 1183 N N . MET A 1 158 ? -4.427 -5.651 -6.879 1.00 78.06 158 MET A N 1
ATOM 1184 C CA . MET A 1 158 ? -5.083 -4.653 -6.034 1.00 78.06 158 MET A CA 1
ATOM 1185 C C . MET A 1 158 ? -6.218 -3.976 -6.798 1.00 78.06 158 MET A C 1
ATOM 1187 O O . MET A 1 158 ? -6.014 -3.455 -7.893 1.00 78.06 158 MET A O 1
ATOM 1191 N N . ALA A 1 159 ? -7.411 -3.965 -6.206 1.00 67.50 159 ALA A N 1
ATOM 1192 C CA . ALA A 1 159 ? -8.515 -3.149 -6.689 1.00 67.50 159 ALA A CA 1
ATOM 1193 C C . ALA A 1 159 ? -8.412 -1.750 -6.066 1.00 67.50 159 ALA A C 1
ATOM 1195 O O . ALA A 1 159 ? -8.524 -1.606 -4.849 1.00 67.50 159 ALA A O 1
ATOM 1196 N N . VAL A 1 160 ? -8.199 -0.734 -6.903 1.00 68.75 160 VAL A N 1
ATOM 1197 C CA . VAL A 1 160 ? -8.283 0.683 -6.522 1.00 68.75 160 VAL A CA 1
ATOM 1198 C C . VAL A 1 160 ? -9.666 1.176 -6.944 1.00 68.75 160 VAL A C 1
ATOM 1200 O O . VAL A 1 160 ? -10.038 1.007 -8.106 1.00 68.75 160 VAL A O 1
ATOM 1203 N N . VAL A 1 161 ? -10.446 1.695 -5.994 1.00 62.56 161 VAL A N 1
ATOM 1204 C CA . VAL A 1 161 ? -11.890 1.964 -6.141 1.00 62.56 161 VAL A CA 1
ATOM 1205 C C . VAL A 1 161 ? -12.252 3.410 -5.859 1.00 62.56 161 VAL A C 1
ATOM 1207 O O . VAL A 1 161 ? -11.605 4.018 -4.979 1.00 62.56 161 VAL A O 1
#

Organism: NCBI:txid1053134

pLDDT: mean 83.55, std 13.15, range [40.97, 96.44]